Protein AF-A0A8T3PTQ8-F1 (afdb_monomer)

Mean predicted aligned error: 2.71 Å

Nearest PDB structures (foldseek):
  5xkp-assembly2_C  TM=9.907E-01  e=1.936E-09  Mycolicibacterium smegmatis MC2 155
  5xkq-assembly2_D  TM=9.938E-01  e=2.896E-09  Mycolicibacterium smegmatis MC2 155
  5xkq-assembly1_A  TM=9.914E-01  e=5.299E-09  Mycolicibacterium smegmatis MC2 155
  5xkq-assembly2_C  TM=9.909E-01  e=6.481E-09  Mycolicibacterium smegmatis MC2 155
  8wlx-assembly1_B  TM=9.941E-01  e=7.413E-09  Mycolicibacterium smegmatis MC2 155

pLDDT: mean 95.69, std 6.38, range [53.94, 98.81]

Sequence (87 aa):
RAAATVFTSGEHCPMCAAAHGWVGLGRIYYVSSSEQLSSWLGDLSIPPPPVRTLPIQEVAPGVVVEGPVPGLSDQVRDLHRRFHRSP

Structure (mmCIF, N/CA/C/O backbone):
data_AF-A0A8T3PTQ8-F1
#
_entry.id   AF-A0A8T3PTQ8-F1
#
loop_
_atom_site.group_PDB
_atom_site.id
_atom_site.type_symbol
_atom_site.label_atom_id
_atom_site.label_alt_id
_atom_site.label_comp_id
_atom_site.label_asym_id
_atom_site.label_entity_id
_atom_site.label_seq_id
_atom_site.pdbx_PDB_ins_code
_atom_site.Cartn_x
_atom_site.Cartn_y
_atom_site.Cartn_z
_atom_site.occupancy
_atom_site.B_iso_or_equiv
_atom_site.auth_seq_id
_atom_site.auth_comp_id
_atom_site.auth_asym_id
_atom_site.auth_atom_id
_atom_site.pdbx_PDB_model_num
ATOM 1 N N . ARG A 1 1 ? -12.917 8.085 12.552 1.00 80.00 1 ARG A N 1
ATOM 2 C CA . ARG A 1 1 ? -12.092 7.624 11.404 1.00 80.00 1 ARG A CA 1
ATOM 3 C C . ARG A 1 1 ? -11.579 6.206 11.608 1.00 80.00 1 ARG A C 1
ATOM 5 O O . ARG A 1 1 ? -11.695 5.426 10.680 1.00 80.00 1 ARG A O 1
ATOM 12 N N . ALA A 1 2 ? -11.144 5.846 12.816 1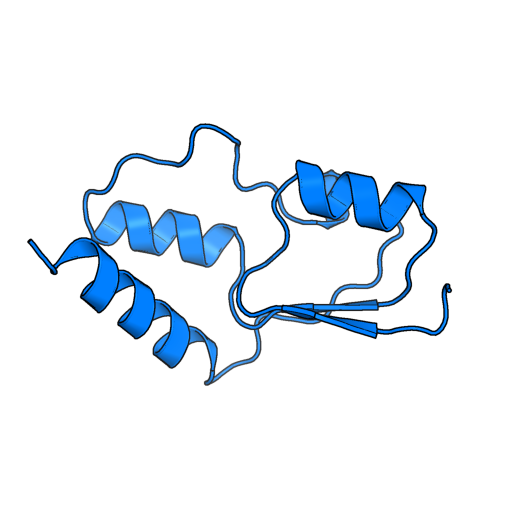.00 92.62 2 ALA A N 1
ATOM 13 C CA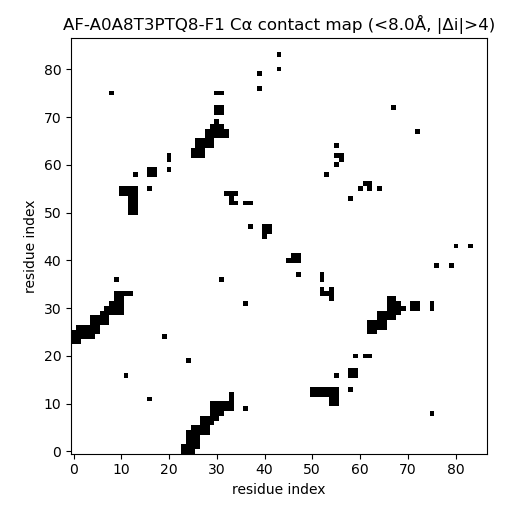 . ALA A 1 2 ? -10.653 4.506 13.153 1.00 9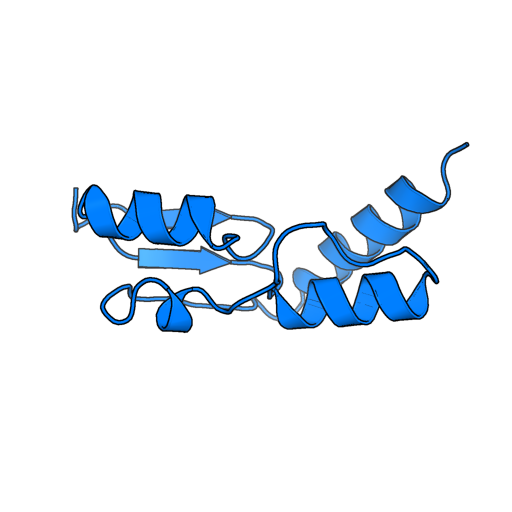2.62 2 ALA A CA 1
ATOM 14 C C . ALA A 1 2 ? -11.580 3.317 12.799 1.00 92.62 2 ALA A C 1
ATOM 16 O O . ALA A 1 2 ? -11.092 2.210 12.629 1.00 92.62 2 ALA A O 1
ATOM 17 N N . ALA A 1 3 ? -12.8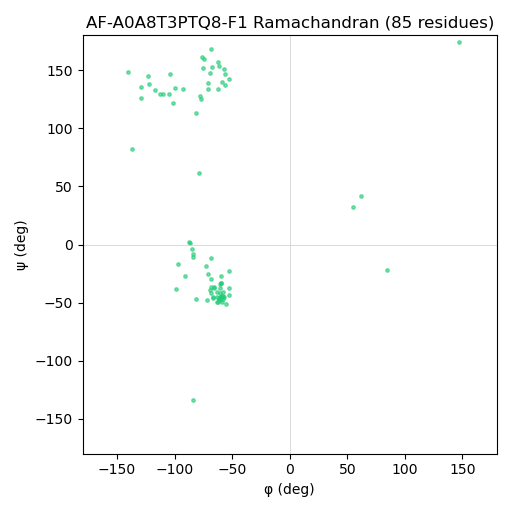96 3.522 12.660 1.00 96.12 3 ALA A N 1
ATOM 18 C CA . ALA A 1 3 ? -13.828 2.471 12.228 1.00 96.12 3 ALA A CA 1
ATOM 19 C C . ALA A 1 3 ? -13.922 2.294 10.696 1.00 96.12 3 ALA A C 1
ATOM 21 O O . ALA A 1 3 ? -14.546 1.348 10.225 1.00 96.12 3 ALA A O 1
ATOM 22 N N . ALA A 1 4 ? -13.346 3.207 9.906 1.00 97.9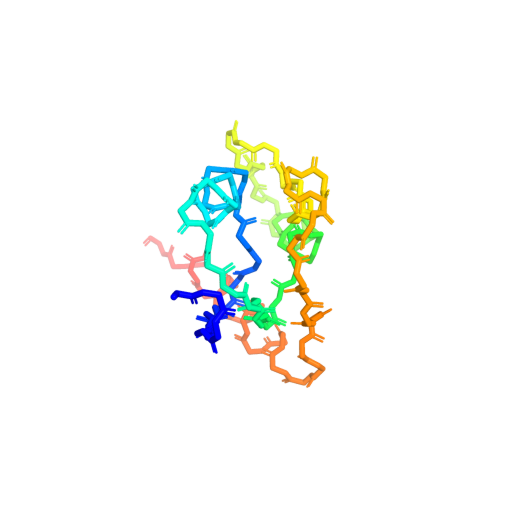4 4 ALA A N 1
ATOM 23 C CA . ALA A 1 4 ? -13.348 3.103 8.451 1.00 97.94 4 ALA A CA 1
ATOM 24 C C . ALA A 1 4 ? -12.345 2.043 7.979 1.00 97.94 4 ALA A C 1
ATOM 26 O O . ALA A 1 4 ? -11.320 1.814 8.620 1.00 97.94 4 ALA A O 1
ATOM 27 N N . THR A 1 5 ? -12.631 1.441 6.827 1.00 98.38 5 THR A N 1
ATOM 28 C CA . THR A 1 5 ? -11.741 0.484 6.163 1.00 98.38 5 THR A CA 1
ATOM 29 C C . THR A 1 5 ? -11.308 1.045 4.816 1.00 98.38 5 THR A C 1
ATOM 31 O O . THR A 1 5 ? -12.144 1.530 4.053 1.00 98.38 5 THR A O 1
ATOM 34 N N . VAL A 1 6 ? -10.010 0.977 4.526 1.00 98.56 6 VAL A N 1
ATOM 35 C CA . VAL A 1 6 ? -9.439 1.336 3.225 1.00 98.56 6 VAL A CA 1
ATOM 36 C C . VAL A 1 6 ? -9.168 0.054 2.450 1.00 98.56 6 VAL A C 1
ATOM 38 O O . VAL A 1 6 ? -8.420 -0.805 2.908 1.00 98.56 6 VAL A O 1
ATOM 41 N N . PHE A 1 7 ? -9.769 -0.066 1.272 1.00 97.81 7 PHE A N 1
ATOM 42 C CA . PHE A 1 7 ? -9.475 -1.137 0.325 1.00 97.81 7 PHE A CA 1
ATOM 43 C C . PHE A 1 7 ? -8.524 -0.608 -0.743 1.00 97.81 7 PHE A C 1
ATOM 45 O O . PHE A 1 7 ? -8.729 0.485 -1.273 1.00 97.81 7 PHE A O 1
ATOM 52 N N . THR A 1 8 ? -7.495 -1.381 -1.069 1.00 98.12 8 THR A N 1
ATOM 53 C CA . THR A 1 8 ? -6.511 -1.030 -2.095 1.00 98.12 8 THR A CA 1
ATOM 54 C C . THR A 1 8 ? -6.122 -2.254 -2.920 1.00 98.12 8 THR A C 1
ATOM 56 O O . THR A 1 8 ? -6.125 -3.384 -2.432 1.00 98.12 8 THR A O 1
ATOM 59 N N . SER A 1 9 ? -5.794 -2.050 -4.194 1.00 97.25 9 SER A N 1
ATOM 60 C CA . SER A 1 9 ? -5.295 -3.126 -5.054 1.00 97.25 9 SER A CA 1
ATOM 61 C C . SER A 1 9 ? -3.870 -3.525 -4.665 1.00 97.25 9 SER A C 1
ATOM 63 O O . SER A 1 9 ? -3.600 -4.703 -4.464 1.00 97.25 9 SER A O 1
ATOM 65 N N . GLY A 1 10 ? -2.975 -2.554 -4.490 1.00 97.81 10 GLY A N 1
ATOM 66 C CA . GLY A 1 10 ? -1.620 -2.770 -3.982 1.00 97.81 10 GLY A CA 1
ATOM 67 C C . GLY A 1 10 ? -1.472 -2.326 -2.531 1.00 97.81 10 GLY A C 1
ATOM 68 O O . GLY A 1 10 ? -2.099 -1.349 -2.111 1.00 97.81 10 GLY A O 1
ATOM 69 N N . GLU A 1 11 ? -0.635 -3.022 -1.770 1.00 98.62 11 GLU A N 1
ATOM 70 C CA . GLU A 1 11 ? -0.222 -2.595 -0.436 1.00 98.62 11 GLU A CA 1
ATOM 71 C C . GLU A 1 11 ? 0.321 -1.155 -0.460 1.00 98.62 11 GLU A C 1
ATOM 73 O O . GLU A 1 11 ? 0.944 -0.708 -1.426 1.00 98.62 11 GLU A O 1
ATOM 78 N N . HIS A 1 12 ? 0.026 -0.389 0.593 1.00 98.62 12 HIS A N 1
ATOM 79 C CA . HIS A 1 12 ? 0.469 0.998 0.681 1.00 98.62 12 HIS A CA 1
ATOM 80 C C . HIS A 1 12 ? 1.998 1.082 0.695 1.00 98.62 12 HIS A C 1
ATOM 82 O O . HIS A 1 12 ? 2.662 0.410 1.479 1.00 98.62 12 HIS A O 1
ATOM 88 N N . CYS A 1 13 ? 2.549 1.989 -0.111 1.00 98.69 13 CYS A N 1
ATOM 89 C CA . CYS A 1 13 ? 3.946 2.387 0.016 1.00 98.69 13 CYS A CA 1
ATOM 90 C C . CYS A 1 13 ? 4.175 3.169 1.330 1.00 98.69 13 CYS A C 1
ATOM 92 O O . CYS A 1 13 ? 3.204 3.642 1.938 1.00 98.69 13 CYS A O 1
ATOM 94 N N . PRO A 1 14 ? 5.438 3.405 1.744 1.00 98.75 14 PRO A N 1
ATOM 95 C CA . PRO A 1 14 ? 5.735 4.091 3.001 1.00 98.75 14 PRO A CA 1
ATOM 96 C C . PRO A 1 14 ? 5.045 5.447 3.181 1.00 98.75 14 PRO A C 1
ATOM 98 O O . PRO A 1 14 ? 4.584 5.761 4.273 1.00 98.75 14 PRO A O 1
ATOM 101 N N . MET A 1 15 ? 4.904 6.235 2.112 1.00 98.69 15 MET A N 1
ATOM 102 C CA . MET A 1 15 ? 4.205 7.522 2.177 1.00 98.69 15 MET A CA 1
ATOM 103 C C . MET A 1 15 ? 2.728 7.347 2.562 1.00 98.69 15 MET A C 1
ATOM 105 O O . MET A 1 15 ? 2.241 8.006 3.480 1.00 98.69 15 MET A O 1
ATOM 109 N N . CYS A 1 16 ? 2.020 6.444 1.880 1.00 98.75 16 CYS A N 1
ATOM 110 C CA . CYS A 1 16 ? 0.601 6.203 2.125 1.00 98.75 16 CYS A CA 1
ATOM 111 C C . CYS A 1 16 ? 0.371 5.524 3.483 1.00 98.75 16 CYS A C 1
ATOM 113 O O . CYS A 1 16 ? -0.564 5.891 4.190 1.00 98.75 16 CYS A O 1
ATOM 115 N N . ALA A 1 17 ? 1.236 4.584 3.878 1.00 98.81 17 ALA A N 1
ATOM 116 C CA . ALA A 1 17 ? 1.165 3.919 5.179 1.00 98.81 17 ALA A CA 1
ATOM 117 C C . ALA A 1 17 ? 1.376 4.911 6.337 1.00 98.81 17 ALA A C 1
ATOM 119 O O . ALA A 1 17 ? 0.587 4.935 7.283 1.00 98.81 17 ALA A O 1
ATOM 120 N N . ALA A 1 18 ? 2.382 5.789 6.229 1.00 98.81 18 ALA A N 1
ATOM 121 C CA . ALA A 1 18 ? 2.626 6.842 7.210 1.00 98.81 18 ALA A CA 1
ATOM 122 C C . ALA A 1 18 ? 1.436 7.803 7.304 1.00 98.81 18 ALA A C 1
ATOM 124 O O . ALA A 1 18 ? 0.968 8.092 8.403 1.00 98.81 18 ALA A O 1
ATOM 125 N N . ALA A 1 19 ? 0.906 8.263 6.164 1.00 98.75 19 ALA A N 1
ATOM 126 C CA . ALA A 1 19 ? -0.265 9.135 6.144 1.00 98.75 19 ALA A CA 1
ATOM 127 C C . ALA A 1 19 ? -1.470 8.476 6.832 1.00 98.75 19 ALA A C 1
ATOM 129 O O . ALA A 1 19 ? -2.094 9.098 7.690 1.00 98.75 19 ALA A O 1
ATOM 130 N N . HIS A 1 20 ? -1.757 7.210 6.509 1.00 98.69 20 HIS A N 1
ATOM 131 C CA . HIS A 1 20 ? -2.849 6.435 7.104 1.00 98.69 20 HIS A CA 1
ATOM 132 C C . HIS A 1 20 ? -2.730 6.339 8.630 1.00 98.69 20 HIS A C 1
ATOM 134 O O . HIS A 1 20 ? -3.715 6.573 9.336 1.00 98.69 20 HIS A O 1
ATOM 140 N N . GLY A 1 21 ? -1.523 6.057 9.132 1.00 98.19 21 GLY A N 1
ATOM 141 C CA . GLY A 1 21 ? -1.220 6.044 10.563 1.00 98.19 21 GLY A CA 1
ATOM 142 C C . GLY A 1 21 ? -1.403 7.417 11.217 1.00 98.19 21 GLY A C 1
ATOM 143 O O . GLY A 1 21 ? -2.113 7.529 12.215 1.00 98.19 21 GLY A O 1
ATOM 144 N N . TRP A 1 22 ? -0.840 8.476 10.625 1.00 98.56 22 TRP A N 1
ATOM 145 C CA . TRP A 1 22 ? -0.920 9.841 11.161 1.00 98.56 22 TRP A CA 1
ATOM 146 C C . TRP A 1 22 ? -2.349 10.367 11.280 1.00 98.56 22 TRP A C 1
ATOM 148 O O . TRP A 1 22 ? -2.672 11.057 12.246 1.00 98.56 22 TRP A O 1
ATOM 158 N N . VAL A 1 23 ? -3.223 10.044 10.323 1.00 98.38 23 VAL A N 1
ATOM 159 C CA . VAL A 1 23 ? -4.616 10.519 10.346 1.00 98.38 23 VAL A CA 1
ATOM 160 C C . VAL A 1 23 ? -5.565 9.618 11.147 1.00 98.38 23 VAL A C 1
ATOM 162 O O . VAL A 1 23 ? -6.768 9.899 11.199 1.00 98.38 23 VAL A O 1
ATOM 165 N N . GLY A 1 24 ? -5.059 8.539 11.755 1.00 97.81 24 GLY A N 1
ATOM 166 C CA . GLY A 1 24 ? -5.848 7.619 12.577 1.00 97.81 24 GLY A CA 1
ATOM 167 C C . GLY A 1 24 ? -6.968 6.915 11.803 1.00 97.81 24 GLY A C 1
ATOM 168 O O . GLY A 1 24 ? -8.107 6.823 12.285 1.00 97.81 24 GLY A O 1
ATOM 169 N N . LEU A 1 25 ? -6.683 6.482 10.569 1.00 98.50 25 LEU A N 1
ATOM 170 C CA . LEU A 1 25 ? -7.586 5.610 9.814 1.00 98.50 25 LEU A CA 1
ATOM 171 C C . LEU A 1 25 ? -7.556 4.175 10.363 1.00 98.50 25 LEU A C 1
ATOM 173 O O . LEU A 1 25 ? -6.645 3.791 11.091 1.00 98.50 25 LEU A O 1
ATOM 177 N N . GLY A 1 26 ? -8.604 3.409 10.052 1.00 97.94 26 GLY A N 1
ATOM 178 C CA . GLY A 1 26 ? -8.793 2.049 10.556 1.00 97.94 26 GLY A CA 1
ATOM 179 C C . GLY A 1 26 ? -8.054 0.984 9.750 1.00 97.94 26 GLY A C 1
ATOM 180 O O . GLY A 1 26 ? -6.878 1.125 9.432 1.00 97.94 26 GLY A O 1
ATOM 181 N N . ARG A 1 27 ? -8.742 -0.113 9.436 1.00 98.44 27 ARG A N 1
ATOM 182 C CA . ARG A 1 27 ? -8.154 -1.283 8.769 1.00 98.44 27 ARG A CA 1
ATOM 183 C C . ARG A 1 27 ? -7.778 -0.995 7.314 1.00 98.44 27 ARG A C 1
ATOM 185 O O . ARG A 1 27 ? -8.485 -0.255 6.628 1.00 98.44 27 ARG A O 1
ATOM 192 N N . ILE A 1 28 ? -6.723 -1.646 6.831 1.00 98.56 28 ILE A N 1
ATOM 193 C CA . ILE A 1 28 ? -6.392 -1.735 5.405 1.00 98.56 28 ILE A CA 1
ATOM 194 C C . ILE A 1 28 ? -6.621 -3.166 4.915 1.00 98.56 28 ILE A C 1
ATOM 196 O O . ILE A 1 28 ? -6.098 -4.106 5.507 1.00 98.56 28 ILE A O 1
ATOM 200 N N . TYR A 1 29 ? -7.353 -3.317 3.813 1.00 97.94 29 TYR A N 1
ATOM 201 C CA . TYR A 1 29 ? -7.328 -4.530 2.996 1.00 97.94 29 TYR A CA 1
ATOM 202 C C . TYR A 1 29 ? -6.537 -4.271 1.721 1.00 97.94 29 TYR A C 1
ATOM 204 O O . TYR A 1 29 ? -6.839 -3.307 1.011 1.00 97.94 29 TYR A O 1
ATOM 212 N N . TYR A 1 30 ? -5.578 -5.137 1.396 1.00 98.31 30 TYR A N 1
ATOM 213 C CA . TYR A 1 30 ? -4.863 -5.073 0.122 1.00 98.31 30 TYR A CA 1
ATOM 214 C C . TYR A 1 30 ? -4.968 -6.377 -0.674 1.00 98.31 30 TYR A C 1
ATOM 216 O O . TYR A 1 30 ? -4.985 -7.472 -0.113 1.00 98.31 30 TYR A O 1
ATOM 224 N N . VAL A 1 31 ? -5.025 -6.264 -2.003 1.00 98.12 31 VAL A N 1
ATOM 225 C CA . VAL A 1 31 ? -5.082 -7.434 -2.892 1.00 98.12 31 VAL A CA 1
ATOM 226 C C . VAL A 1 31 ? -3.696 -8.037 -3.124 1.00 98.12 31 VAL A C 1
ATOM 228 O O . VAL A 1 31 ? -3.553 -9.249 -2.989 1.00 98.12 31 VAL A O 1
ATOM 231 N N . SER A 1 32 ? -2.681 -7.225 -3.431 1.00 97.81 32 SER A N 1
ATOM 232 C CA . SER A 1 32 ? -1.294 -7.668 -3.629 1.00 97.81 32 SER A CA 1
ATOM 233 C C . SER A 1 32 ? -0.318 -6.968 -2.685 1.00 97.81 32 SER A C 1
ATOM 235 O O . SER A 1 32 ? -0.417 -5.753 -2.504 1.00 97.81 32 SER A O 1
ATOM 237 N N . SER A 1 33 ? 0.637 -7.708 -2.121 1.00 98.06 33 SER A N 1
ATOM 238 C CA . SER A 1 33 ? 1.636 -7.165 -1.192 1.00 98.06 33 SER A CA 1
ATOM 239 C C . SER A 1 33 ? 2.744 -6.367 -1.891 1.00 98.06 33 SER A C 1
ATOM 241 O O . SER A 1 33 ? 3.001 -6.515 -3.089 1.00 98.06 33 SER A O 1
ATOM 243 N N . SER A 1 34 ? 3.446 -5.545 -1.112 1.00 97.94 34 SER A N 1
ATOM 244 C CA . SER A 1 34 ? 4.672 -4.847 -1.514 1.00 97.94 34 SER A CA 1
ATOM 245 C C . SER A 1 34 ? 5.787 -5.827 -1.909 1.00 97.94 34 SER A C 1
ATOM 247 O O . SER A 1 34 ? 6.556 -5.559 -2.833 1.00 97.94 34 SER A O 1
ATOM 249 N N . GLU A 1 35 ? 5.849 -6.992 -1.258 1.00 97.50 35 GLU A N 1
ATOM 250 C CA . GLU A 1 35 ? 6.766 -8.083 -1.610 1.00 97.50 35 GLU A CA 1
ATOM 251 C C . GLU A 1 35 ? 6.427 -8.691 -2.979 1.00 97.50 35 GLU A C 1
ATOM 253 O O . GLU A 1 35 ? 7.312 -8.859 -3.820 1.00 97.50 35 GLU A O 1
ATOM 258 N N . GLN A 1 36 ? 5.140 -8.953 -3.240 1.00 97.31 36 GLN A N 1
ATOM 259 C CA . GLN A 1 36 ? 4.674 -9.444 -4.537 1.00 97.31 36 GLN A CA 1
ATOM 260 C C . GLN A 1 36 ? 5.018 -8.464 -5.661 1.00 97.31 36 GLN A C 1
ATOM 262 O O . GLN A 1 36 ? 5.530 -8.889 -6.694 1.00 97.31 36 GLN A O 1
ATOM 267 N N . LEU A 1 37 ? 4.808 -7.159 -5.448 1.00 97.50 37 LEU A N 1
ATOM 268 C CA . LEU A 1 37 ? 5.207 -6.126 -6.405 1.00 97.50 37 LEU A CA 1
ATOM 269 C C . LEU A 1 37 ? 6.704 -6.214 -6.733 1.00 97.50 37 LEU A C 1
ATOM 271 O O . LEU A 1 37 ? 7.066 -6.274 -7.906 1.00 97.50 37 LEU A O 1
ATOM 275 N N . SER A 1 38 ? 7.567 -6.253 -5.716 1.00 97.44 38 SER A N 1
ATOM 276 C CA . SER A 1 38 ? 9.019 -6.339 -5.911 1.00 97.44 38 SER A CA 1
ATOM 277 C C . SER A 1 38 ? 9.442 -7.603 -6.659 1.00 97.44 38 SER A C 1
ATOM 279 O O . SER A 1 38 ? 10.262 -7.523 -7.573 1.00 97.44 38 SER A O 1
ATOM 281 N N . SER A 1 39 ? 8.839 -8.752 -6.338 1.00 97.62 39 SER A N 1
ATOM 282 C CA . SER A 1 39 ? 9.063 -10.000 -7.076 1.00 97.62 39 SER A CA 1
ATOM 283 C C . SER A 1 39 ? 8.658 -9.867 -8.548 1.00 97.62 39 SER A C 1
ATOM 285 O O . SER A 1 39 ? 9.448 -10.202 -9.427 1.00 97.62 39 SER A O 1
ATOM 287 N N . TRP A 1 40 ? 7.472 -9.327 -8.840 1.00 97.25 40 TRP A N 1
ATOM 288 C CA . TRP A 1 40 ? 6.982 -9.216 -10.216 1.00 97.25 40 TRP A CA 1
ATOM 289 C C . TRP A 1 40 ? 7.778 -8.223 -11.060 1.00 97.25 40 TRP A C 1
ATOM 291 O O . TRP A 1 40 ? 7.980 -8.470 -12.247 1.00 97.25 40 TRP A O 1
ATOM 301 N N . LEU A 1 41 ? 8.235 -7.109 -10.481 1.00 97.31 41 LEU A N 1
ATOM 302 C CA . LEU A 1 41 ? 9.121 -6.175 -11.182 1.00 97.31 41 LEU A CA 1
ATOM 303 C C . LEU A 1 41 ? 10.455 -6.845 -11.530 1.00 97.31 41 LEU A C 1
ATOM 305 O O . LEU A 1 41 ? 10.924 -6.693 -12.657 1.00 97.31 41 LEU A O 1
ATOM 309 N N . GLY A 1 42 ? 11.009 -7.644 -10.610 1.00 97.25 42 GLY A N 1
ATOM 310 C CA . GLY A 1 42 ? 12.196 -8.464 -10.862 1.00 97.25 42 GLY A CA 1
ATOM 311 C C . GLY A 1 42 ? 11.997 -9.445 -12.019 1.00 97.25 42 GLY A C 1
ATOM 312 O O . GLY A 1 42 ? 12.785 -9.443 -12.964 1.00 97.25 42 GLY A O 1
ATOM 313 N N . ASP A 1 43 ? 10.899 -10.206 -12.006 1.00 96.94 43 ASP A N 1
ATOM 314 C CA . ASP A 1 43 ? 10.549 -11.148 -13.081 1.00 96.94 43 ASP A CA 1
ATOM 315 C C . ASP A 1 43 ? 10.385 -10.452 -14.444 1.00 96.94 43 ASP A C 1
ATOM 317 O O . ASP A 1 43 ? 10.686 -11.023 -15.494 1.00 96.94 43 ASP A O 1
ATOM 321 N N . LEU A 1 44 ? 9.897 -9.210 -14.439 1.00 96.12 44 LEU A N 1
ATOM 322 C CA . LEU A 1 44 ? 9.705 -8.389 -15.635 1.00 96.12 44 LEU A CA 1
ATOM 323 C C . LEU A 1 44 ? 10.948 -7.579 -16.030 1.00 96.12 44 LEU A C 1
ATOM 325 O O . LEU A 1 44 ? 10.886 -6.837 -17.008 1.00 96.12 44 LEU A O 1
ATOM 329 N N . SER A 1 45 ? 12.069 -7.718 -15.311 1.00 96.50 45 SER A N 1
ATOM 330 C CA . SER A 1 45 ? 13.292 -6.925 -15.518 1.00 96.50 45 SER A CA 1
ATOM 331 C C . SER A 1 45 ? 13.060 -5.407 -15.454 1.00 96.50 45 SER A C 1
ATOM 333 O O . SER A 1 45 ? 13.734 -4.629 -16.130 1.00 96.50 45 SER A O 1
ATOM 33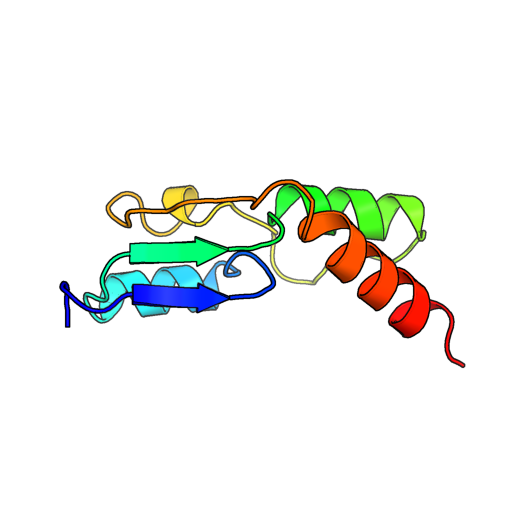5 N N . ILE A 1 46 ? 12.100 -4.975 -14.634 1.00 97.06 46 ILE A N 1
ATOM 336 C CA . ILE A 1 46 ? 11.802 -3.565 -14.385 1.00 97.06 46 ILE A CA 1
ATOM 337 C C . ILE A 1 46 ? 12.600 -3.099 -13.162 1.00 97.06 46 ILE A C 1
ATOM 339 O O . ILE A 1 46 ? 12.599 -3.790 -12.139 1.00 97.06 46 ILE A O 1
ATOM 343 N N . PRO A 1 47 ? 13.269 -1.931 -13.222 1.00 96.69 47 PRO A N 1
ATOM 344 C CA . PRO A 1 47 ? 13.955 -1.381 -12.061 1.00 96.69 47 PRO A CA 1
ATOM 345 C C . PRO A 1 47 ? 13.010 -1.208 -10.861 1.00 96.69 47 PRO A C 1
ATOM 347 O O . PRO A 1 47 ? 11.835 -0.876 -11.045 1.00 96.69 47 PRO A O 1
ATOM 350 N N . PRO A 1 48 ? 13.505 -1.384 -9.624 1.00 96.19 48 PRO A N 1
ATOM 351 C CA . PRO A 1 48 ? 12.694 -1.154 -8.436 1.00 96.19 48 PRO A CA 1
ATOM 352 C C . PRO A 1 48 ? 12.233 0.313 -8.354 1.00 96.19 48 PRO A C 1
ATOM 354 O O . PRO A 1 48 ? 12.914 1.210 -8.864 1.00 96.19 48 PRO A O 1
ATOM 357 N N . PRO A 1 49 ? 11.098 0.592 -7.685 1.00 96.31 49 PRO A N 1
ATOM 358 C CA . PRO A 1 49 ? 10.654 1.961 -7.457 1.00 96.31 49 PRO A CA 1
ATOM 359 C C . PRO A 1 49 ? 11.672 2.741 -6.602 1.00 96.31 49 PRO A C 1
ATOM 361 O O . PRO A 1 49 ? 12.406 2.149 -5.808 1.00 96.31 49 PRO A O 1
ATOM 364 N N . PRO A 1 50 ? 11.687 4.086 -6.685 1.00 97.19 50 PRO A N 1
ATOM 365 C CA . PRO A 1 50 ? 12.631 4.917 -5.928 1.00 97.19 50 PRO A CA 1
ATOM 366 C C . PRO A 1 50 ? 12.383 4.906 -4.409 1.00 97.19 50 PRO A C 1
ATOM 368 O O . PRO A 1 50 ? 13.207 5.396 -3.641 1.00 97.19 50 PRO A O 1
ATOM 371 N N . VAL A 1 51 ? 11.248 4.362 -3.963 1.00 98.00 51 VAL A N 1
ATOM 372 C CA . VAL A 1 51 ? 10.900 4.188 -2.551 1.00 98.00 51 VAL A CA 1
ATOM 373 C C . VAL A 1 51 ? 10.871 2.696 -2.248 1.00 98.00 51 VAL A C 1
ATOM 375 O O . VAL A 1 51 ? 10.206 1.941 -2.954 1.00 98.00 51 VAL A O 1
ATOM 378 N N . ARG A 1 52 ? 11.562 2.272 -1.182 1.00 97.94 52 ARG A N 1
ATOM 379 C CA . ARG A 1 52 ? 11.574 0.864 -0.760 1.00 97.94 52 ARG A CA 1
ATOM 380 C C . ARG A 1 52 ? 10.153 0.354 -0.516 1.00 97.94 52 ARG A C 1
ATOM 382 O O . ARG A 1 52 ? 9.350 1.029 0.129 1.00 97.94 52 ARG A O 1
ATOM 389 N N . THR A 1 53 ? 9.879 -0.860 -0.976 1.00 97.88 53 THR A N 1
ATOM 390 C CA . THR A 1 53 ? 8.599 -1.563 -0.814 1.00 97.88 53 THR A CA 1
ATOM 391 C C . THR A 1 53 ? 8.481 -2.159 0.592 1.00 97.88 53 THR A C 1
ATOM 393 O O . THR A 1 53 ? 8.445 -3.376 0.757 1.00 97.88 53 THR A O 1
ATOM 396 N N . LEU A 1 54 ? 8.502 -1.301 1.616 1.00 98.38 54 LEU A N 1
ATOM 397 C CA . LEU A 1 54 ? 8.340 -1.730 3.005 1.00 98.38 54 LEU A CA 1
ATOM 398 C C . LEU A 1 54 ? 6.883 -2.163 3.252 1.00 98.38 54 LEU A C 1
ATOM 400 O O . LEU A 1 54 ? 5.976 -1.469 2.777 1.00 98.38 54 LEU A O 1
ATOM 404 N N . PRO A 1 55 ? 6.640 -3.252 4.001 1.00 98.31 55 PRO A N 1
ATOM 405 C CA . PRO A 1 55 ? 5.312 -3.597 4.493 1.00 98.31 55 PRO A CA 1
ATOM 406 C C . PRO A 1 55 ? 4.707 -2.464 5.328 1.00 98.31 55 PRO A C 1
ATOM 408 O O . PRO A 1 55 ? 5.426 -1.733 6.017 1.00 98.31 55 PRO A O 1
ATOM 411 N N . ILE A 1 56 ? 3.376 -2.351 5.344 1.00 98.69 56 ILE A N 1
ATOM 412 C CA . ILE A 1 56 ? 2.668 -1.292 6.091 1.00 98.69 56 ILE A CA 1
ATOM 413 C C . ILE A 1 56 ? 3.102 -1.246 7.561 1.00 98.69 56 ILE A C 1
ATOM 415 O O . ILE A 1 56 ? 3.331 -0.163 8.099 1.00 98.69 56 ILE A O 1
ATOM 419 N N . GLN A 1 57 ? 3.237 -2.406 8.208 1.00 98.44 57 GLN A N 1
ATOM 420 C CA . GLN A 1 57 ? 3.528 -2.494 9.642 1.00 98.44 57 GLN A CA 1
ATOM 421 C C . GLN A 1 57 ? 4.969 -2.115 10.009 1.00 98.44 57 GLN A C 1
ATOM 423 O O . GLN A 1 57 ? 5.208 -1.745 11.155 1.00 98.44 57 GLN A O 1
ATOM 428 N N . GLU A 1 58 ? 5.911 -2.109 9.059 1.00 98.50 58 GLU A N 1
ATOM 429 C CA . GLU A 1 58 ? 7.244 -1.537 9.304 1.00 98.50 58 GLU A CA 1
ATOM 430 C C . GLU A 1 58 ? 7.203 -0.004 9.404 1.00 98.50 58 GLU A C 1
ATOM 432 O O . GLU A 1 58 ? 8.056 0.606 10.044 1.00 98.50 58 GLU A O 1
ATOM 437 N N . VAL A 1 59 ? 6.201 0.628 8.785 1.00 98.69 59 VAL A N 1
ATOM 438 C CA . VAL A 1 59 ? 6.041 2.088 8.750 1.00 98.69 59 VAL A CA 1
ATOM 439 C C . VAL A 1 59 ? 5.033 2.570 9.795 1.00 98.69 59 VAL A C 1
ATOM 441 O O . VAL A 1 59 ? 5.231 3.612 10.418 1.00 98.69 59 VAL A O 1
ATOM 444 N N . ALA A 1 60 ? 3.953 1.817 10.002 1.00 98.44 60 ALA A N 1
ATOM 445 C CA . ALA A 1 60 ? 2.871 2.128 10.928 1.00 98.44 60 ALA A CA 1
ATOM 446 C C . ALA A 1 60 ? 2.460 0.862 11.718 1.00 98.44 60 ALA A C 1
ATOM 448 O O . ALA A 1 60 ? 1.465 0.216 11.377 1.00 98.44 60 ALA A O 1
ATOM 449 N N . PRO A 1 61 ? 3.189 0.508 12.796 1.00 98.38 61 PRO A N 1
ATOM 450 C CA . PRO A 1 61 ? 3.050 -0.786 13.482 1.00 98.38 61 PRO A CA 1
ATOM 451 C C . PRO A 1 61 ? 1.661 -1.081 14.063 1.00 98.38 61 PRO A C 1
ATOM 453 O O . PRO A 1 61 ? 1.283 -2.237 14.214 1.00 98.38 61 PRO A O 1
ATOM 456 N N . GLY A 1 62 ? 0.894 -0.041 14.404 1.00 97.44 62 GLY A N 1
ATOM 457 C CA . GLY A 1 62 ? -0.444 -0.178 14.987 1.00 97.44 62 GLY A CA 1
ATOM 458 C C . GLY A 1 62 ? -1.579 -0.353 13.973 1.00 97.44 62 GLY A C 1
ATOM 459 O O . GLY A 1 62 ? -2.729 -0.505 14.381 1.00 97.44 62 GLY A O 1
ATOM 460 N N . VAL A 1 63 ? -1.300 -0.292 12.666 1.00 98.06 63 VAL A N 1
ATOM 461 C CA . VAL A 1 63 ? -2.339 -0.422 11.636 1.00 98.06 63 VAL A CA 1
ATOM 462 C C . VAL A 1 63 ? -2.713 -1.894 11.459 1.00 98.06 63 VAL A C 1
ATOM 464 O O . VAL A 1 63 ? -1.861 -2.754 11.232 1.00 98.06 63 VAL A O 1
ATOM 467 N N . VAL A 1 64 ? -4.014 -2.181 11.537 1.00 98.06 64 V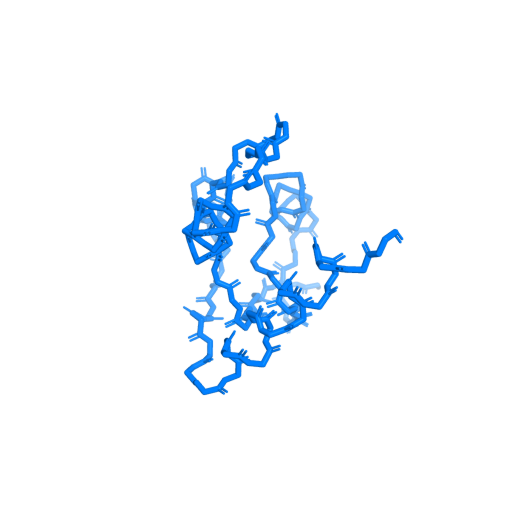AL 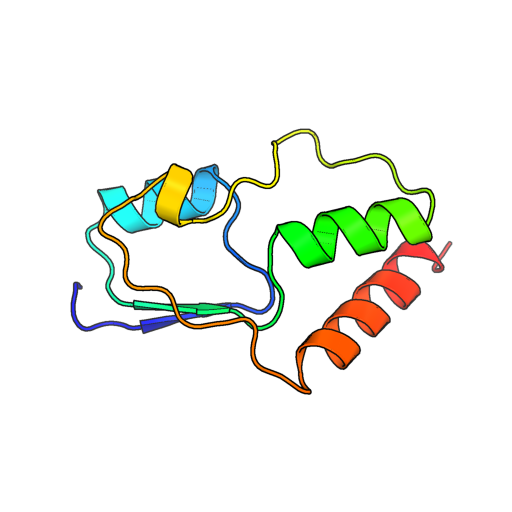A N 1
ATOM 468 C CA . VAL A 1 64 ? -4.561 -3.512 11.247 1.00 98.06 64 VAL A CA 1
ATOM 469 C C . VAL A 1 64 ? -4.611 -3.703 9.737 1.00 98.06 64 VAL A C 1
ATOM 471 O O . VAL A 1 64 ? -5.213 -2.894 9.026 1.00 98.06 64 VAL A O 1
ATOM 474 N N . VAL A 1 65 ? -3.998 -4.778 9.254 1.00 98.12 65 VAL A N 1
ATOM 475 C CA . VAL A 1 65 ? -3.845 -5.058 7.827 1.00 98.12 65 VAL A CA 1
ATOM 476 C C . VAL A 1 65 ? -4.317 -6.475 7.529 1.00 98.12 65 VAL A C 1
ATOM 478 O O . VAL A 1 65 ? -3.987 -7.402 8.262 1.00 98.12 65 VAL A O 1
ATOM 481 N N . GLU A 1 66 ? -5.078 -6.635 6.451 1.00 97.25 66 GLU A N 1
ATOM 482 C CA . GLU A 1 66 ? -5.535 -7.928 5.947 1.00 97.25 66 GLU A CA 1
ATOM 483 C C . GLU A 1 66 ? -5.221 -8.051 4.447 1.00 97.25 66 GLU A C 1
ATOM 485 O O . GLU A 1 66 ? -5.573 -7.192 3.638 1.00 97.25 66 GLU A O 1
ATOM 490 N N . GLY A 1 67 ? -4.537 -9.126 4.068 1.00 94.31 67 GLY A N 1
ATOM 491 C CA . GLY A 1 67 ? -4.065 -9.361 2.706 1.00 94.31 67 GLY A CA 1
ATOM 492 C C . GLY A 1 67 ? -2.740 -10.136 2.696 1.00 94.31 67 GLY A C 1
ATOM 493 O O . GLY A 1 67 ? -2.173 -10.369 3.765 1.00 94.31 67 GLY A O 1
ATOM 494 N N . PRO A 1 68 ? -2.239 -10.539 1.516 1.00 93.88 68 PRO A N 1
ATOM 495 C CA . PRO A 1 68 ? -2.892 -10.403 0.212 1.00 93.88 68 PRO A CA 1
ATOM 496 C C . PRO A 1 68 ? -4.139 -11.290 0.105 1.00 93.88 68 PRO A C 1
ATOM 498 O O . PRO A 1 68 ? -4.227 -12.325 0.761 1.00 93.88 68 PRO A O 1
ATOM 501 N N . VAL A 1 69 ? -5.113 -10.890 -0.717 1.00 88.31 69 VAL A N 1
ATOM 502 C CA . VAL A 1 69 ? -6.333 -11.683 -0.951 1.00 88.31 69 VAL A CA 1
ATOM 503 C C . VAL A 1 69 ? -6.037 -12.770 -1.994 1.00 88.31 69 VAL A C 1
ATOM 505 O O . VAL A 1 69 ? -5.812 -12.433 -3.165 1.00 88.31 69 VAL A O 1
ATOM 508 N N . PRO A 1 70 ? -6.056 -14.068 -1.621 1.00 78.44 70 PRO A N 1
ATOM 509 C CA . PRO A 1 70 ? -5.759 -15.147 -2.558 1.00 78.44 70 PRO A CA 1
ATOM 510 C C . PRO A 1 70 ? -6.716 -15.139 -3.756 1.00 78.44 70 PRO A C 1
ATOM 512 O O . PRO A 1 70 ? -7.913 -14.899 -3.611 1.00 78.44 70 PRO A O 1
ATOM 515 N N . GLY A 1 71 ? -6.189 -15.393 -4.954 1.00 82.06 71 GLY A N 1
ATOM 516 C CA . GLY A 1 71 ? -6.962 -15.453 -6.201 1.00 82.06 71 GLY A CA 1
ATOM 517 C C . GLY A 1 71 ? -7.209 -14.105 -6.893 1.00 82.06 71 GLY A C 1
ATOM 518 O O . GLY A 1 71 ? -7.396 -14.080 -8.108 1.00 82.06 71 GLY A O 1
ATOM 519 N N . LEU A 1 72 ? -7.142 -12.974 -6.177 1.00 92.88 72 LEU A N 1
ATOM 520 C CA . LEU A 1 72 ? -7.206 -11.639 -6.795 1.00 92.88 72 LEU A CA 1
ATOM 521 C C . LEU A 1 72 ? -5.817 -11.084 -7.152 1.00 92.88 72 LEU A C 1
ATOM 523 O O . LEU A 1 72 ? -5.693 -10.318 -8.110 1.00 92.88 72 LEU A O 1
ATOM 527 N N . SER A 1 73 ? -4.761 -11.501 -6.445 1.00 94.06 73 SER A N 1
ATOM 528 C CA . SER A 1 73 ? -3.384 -11.054 -6.707 1.00 94.06 73 SER A CA 1
ATOM 529 C C . SER A 1 73 ? -2.896 -11.390 -8.121 1.00 94.06 73 SER A C 1
ATOM 531 O O . SER A 1 73 ? -2.157 -10.608 -8.714 1.00 94.06 73 SER A O 1
ATOM 533 N N . ASP A 1 74 ? -3.341 -12.508 -8.703 1.00 92.94 74 ASP A N 1
ATOM 534 C CA . ASP A 1 74 ? -2.979 -12.890 -10.075 1.00 92.94 74 ASP A CA 1
ATOM 535 C C . ASP A 1 74 ? -3.544 -11.923 -11.121 1.00 92.94 74 ASP A C 1
ATOM 537 O O . ASP A 1 74 ? -2.853 -11.580 -12.082 1.00 92.94 74 ASP A O 1
ATOM 541 N N . GLN A 1 75 ? -4.758 -11.409 -10.902 1.00 95.31 75 GLN A N 1
ATOM 542 C CA . GLN A 1 75 ? -5.356 -10.406 -11.786 1.00 95.31 75 GLN A CA 1
ATOM 543 C C . GLN A 1 75 ? -4.562 -9.093 -11.745 1.00 95.31 75 GLN A C 1
ATOM 545 O O . GLN A 1 75 ? -4.368 -8.449 -12.779 1.00 95.31 75 GLN A O 1
ATOM 550 N N . VAL A 1 76 ? -4.052 -8.720 -10.564 1.00 96.44 76 VAL A N 1
ATOM 551 C CA . VAL A 1 76 ?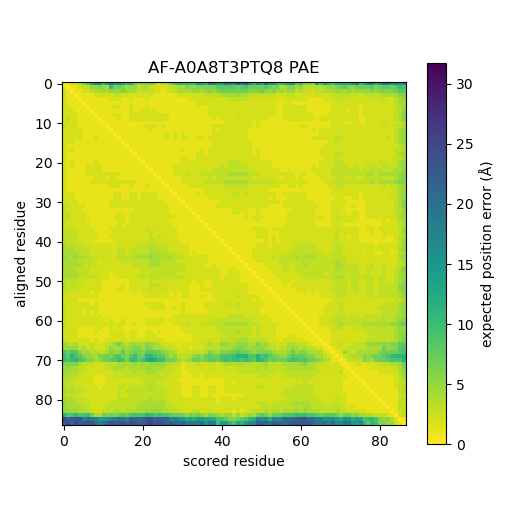 -3.169 -7.556 -10.397 1.00 96.44 76 VAL A CA 1
ATOM 552 C C . VAL A 1 76 ? -1.814 -7.790 -11.068 1.00 96.44 76 VAL A C 1
ATOM 554 O O . VAL A 1 76 ? -1.331 -6.916 -11.788 1.00 96.44 76 VAL A O 1
ATOM 557 N N . ARG A 1 77 ? -1.227 -8.984 -10.942 1.00 95.50 77 ARG A N 1
ATOM 558 C CA . ARG A 1 77 ? 0.005 -9.340 -11.663 1.00 95.50 77 ARG A CA 1
ATOM 559 C C . ARG A 1 77 ? -0.160 -9.213 -13.178 1.00 95.50 77 ARG A C 1
ATOM 561 O O . ARG A 1 77 ? 0.728 -8.701 -13.860 1.00 95.50 77 ARG A O 1
ATOM 568 N N . ASP A 1 78 ? -1.298 -9.637 -13.717 1.00 95.44 78 ASP A N 1
ATOM 569 C CA . ASP A 1 78 ? -1.567 -9.505 -15.148 1.00 95.44 78 ASP A CA 1
ATOM 570 C C . ASP A 1 78 ? -1.761 -8.043 -15.580 1.00 95.44 78 ASP A C 1
ATOM 572 O O . ASP A 1 78 ? -1.391 -7.697 -16.704 1.00 95.44 78 ASP A O 1
ATOM 576 N N . LEU A 1 79 ? -2.258 -7.159 -14.703 1.00 95.75 79 LEU A N 1
ATOM 577 C CA . LEU A 1 79 ? -2.236 -5.708 -14.944 1.00 95.75 79 LEU A CA 1
ATOM 578 C C . LEU A 1 79 ? -0.797 -5.186 -15.067 1.00 95.75 79 LEU A C 1
ATOM 580 O O . LEU A 1 79 ? -0.509 -4.479 -16.032 1.00 95.75 79 LEU A O 1
ATOM 584 N N . HIS A 1 80 ? 0.116 -5.581 -14.169 1.00 95.81 80 HIS A N 1
ATOM 585 C CA . HIS A 1 80 ? 1.537 -5.210 -14.259 1.00 95.81 80 HIS A CA 1
ATOM 586 C C . HIS A 1 80 ? 2.179 -5.695 -15.563 1.00 95.81 80 HIS A C 1
ATOM 588 O O . HIS A 1 80 ? 2.843 -4.921 -16.253 1.00 95.81 80 HIS A O 1
ATOM 594 N N . ARG A 1 81 ? 1.929 -6.952 -15.952 1.00 95.75 81 ARG A N 1
ATOM 595 C CA . ARG A 1 81 ? 2.413 -7.502 -17.228 1.00 95.75 81 ARG A CA 1
ATOM 596 C C . ARG A 1 81 ? 1.925 -6.691 -18.422 1.00 95.75 81 ARG A C 1
ATOM 598 O O . ARG A 1 81 ? 2.713 -6.437 -19.323 1.00 95.75 81 ARG A O 1
ATOM 605 N N . ARG A 1 82 ? 0.646 -6.300 -18.451 1.00 96.25 82 ARG A N 1
ATOM 606 C CA . ARG A 1 82 ? 0.100 -5.475 -19.540 1.00 96.25 82 ARG A CA 1
ATOM 607 C C . ARG A 1 82 ? 0.717 -4.080 -19.550 1.00 96.25 82 ARG A C 1
ATOM 609 O O . ARG A 1 82 ? 1.139 -3.632 -20.606 1.00 96.25 82 ARG A O 1
ATOM 616 N N . PHE A 1 83 ? 0.812 -3.430 -18.393 1.00 95.38 83 PHE A N 1
ATOM 617 C CA . PHE A 1 83 ? 1.365 -2.081 -18.275 1.00 95.38 83 PHE A CA 1
ATOM 618 C C . PHE A 1 83 ? 2.814 -1.996 -18.776 1.00 95.38 83 PHE A C 1
ATOM 620 O O . PHE A 1 83 ? 3.128 -1.109 -19.557 1.00 95.38 83 PHE A O 1
ATOM 627 N N . HIS A 1 84 ? 3.669 -2.950 -18.396 1.00 93.81 84 HIS A N 1
ATOM 628 C CA . HIS A 1 84 ? 5.088 -2.950 -18.775 1.00 93.81 84 HIS A CA 1
ATOM 629 C C . HIS A 1 84 ? 5.387 -3.553 -20.158 1.00 93.81 84 HIS A C 1
ATOM 631 O O . HIS A 1 84 ? 6.526 -3.487 -20.612 1.00 93.81 84 HIS A O 1
ATOM 637 N N . ARG A 1 85 ? 4.398 -4.167 -20.823 1.00 88.38 85 ARG A N 1
ATOM 638 C CA . ARG A 1 85 ? 4.523 -4.669 -22.205 1.00 88.38 85 ARG A CA 1
ATOM 639 C C . ARG A 1 85 ? 3.972 -3.702 -23.250 1.00 88.38 85 ARG A C 1
ATOM 641 O O . ARG A 1 85 ? 4.249 -3.897 -24.431 1.00 88.38 85 ARG A O 1
ATOM 648 N N . SER A 1 86 ? 3.163 -2.726 -22.844 1.00 71.69 86 SER A N 1
ATOM 649 C CA . SER A 1 86 ? 2.665 -1.696 -23.754 1.00 71.69 86 SER A CA 1
ATOM 650 C C . SER A 1 86 ? 3.808 -0.748 -24.144 1.00 71.69 86 SER A C 1
ATOM 652 O O . SER A 1 86 ? 4.567 -0.360 -23.255 1.00 71.69 86 SER A O 1
ATOM 654 N N . PRO A 1 87 ? 3.957 -0.421 -25.442 1.00 53.94 87 PRO A N 1
ATOM 655 C CA . PRO A 1 87 ? 4.985 0.497 -25.929 1.00 53.94 87 PRO A CA 1
ATOM 656 C C . PRO A 1 87 ? 4.795 1.932 -25.425 1.00 53.94 87 PRO A C 1
ATOM 658 O O . PRO A 1 87 ? 3.641 2.307 -25.105 1.00 53.94 87 PRO A O 1
#

Secondary structure (DSSP, 8-state):
-TT-EEEEEEPPPHHHHHHHHHTT--EEEEEE-HHHHHHHHHHTTPPPPSS----HHHH-TT--EE---TTTHHHHHHHHHHHHH--

Radius of gyration: 13.57 Å; Cα contacts (8 Å, |Δi|>4): 133; chains: 1; bounding box: 28×26×41 Å

Solvent-accessible surface area (backbone atoms only — not comparable to full-atom values): 4920 Å² total; per-residue (Å²): 96,53,86,44,72,47,78,39,65,57,42,47,43,53,69,56,22,40,50,40,52,75,70,42,51,29,39,37,39,23,27,29,42,35,64,55,50,55,51,51,31,56,78,66,73,42,81,80,68,99,60,72,62,46,55,46,51,84,60,24,70,86,55,52,73,47,65,58,40,86,84,50,33,61,61,53,51,50,48,53,55,50,62,76,67,54,130

Foldseek 3Di:
DQVDEAEEAEADFLVVLLVCQVVNYHAYEYQYALVRVVVLCVVVVHDDDPGRRDGSCVNRVPHHYDDNDPPSNVVVSVVVVVVSPDD